Protein AF-A0A148KL81-F1 (afdb_monomer)

Sequence (122 aa):
MNDDRFRVAGHKYEYEEPVAIAEVGVAAKVTWADAANSPEQTLWLPESLFLAIAQSTSLRHIDIYSQTLLDASDCATLEQELITLEAKASDQDVQLAAKLLREKAHAVVTKRGRTNLLVEGP

pLDDT: mean 78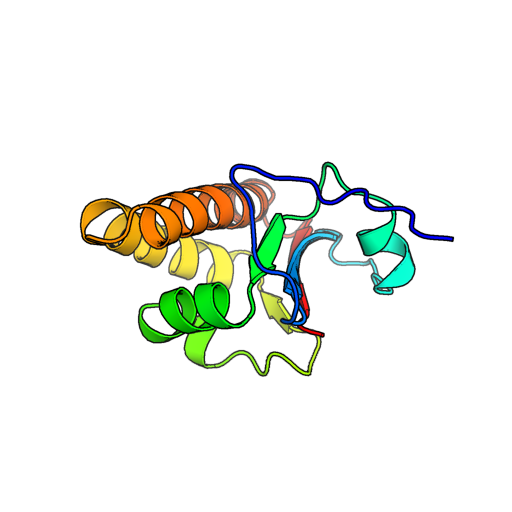.91, std 18.58, range [35.78, 97.12]

Mean predicted aligned error: 7.87 Å

Foldseek 3Di:
DDPVLACDDPDDDDDAFKKKKFKFFPPDPDDVVNSVVCSVGIDIDGPVLQCVLCVQAVNVPDDQQDKDWAALVSLVRLLVSLVVQLVPPPDPSNNVVSVVSSVRSVVRNVVHNGIIMIIHTD

Nearest PDB structures (foldseek):
  8ver-assembly1_F  TM=7.455E-01  e=6.660E+00  Escherichia coli
  8ver-assembly1_C  TM=7.526E-01  e=7.083E+00  Escherichia coli
  6drd-assembly1_A  TM=2.514E-01  e=5.205E+00  Homo sapiens

Radius of gyration: 13.62 Å; Cα contacts (8 Å, |Δi|>4): 180; chains: 1; bounding box: 37×25×39 Å

Organism: NCBI:txid1799789

Structure (mmCIF, N/CA/C/O backbone):
data_AF-A0A148KL81-F1
#
_entry.id   AF-A0A148KL81-F1
#
loop_
_atom_site.group_PDB
_atom_site.id
_atom_site.type_symbol
_atom_site.label_atom_id
_atom_site.label_alt_id
_atom_site.label_comp_id
_atom_site.label_asym_id
_atom_site.label_entity_id
_atom_site.label_seq_id
_atom_site.pdbx_PDB_ins_code
_atom_site.Cartn_x
_atom_site.Cartn_y
_atom_site.Cartn_z
_atom_site.occupancy
_atom_site.B_iso_or_equiv
_atom_site.auth_seq_id
_atom_site.auth_comp_id
_atom_site.auth_asym_id
_atom_site.auth_atom_id
_atom_site.pdbx_PDB_model_num
ATOM 1 N N . MET A 1 1 ? 15.560 6.926 -23.522 1.00 39.94 1 MET A N 1
ATOM 2 C CA . MET A 1 1 ? 15.849 6.037 -22.381 1.00 39.94 1 MET A CA 1
ATOM 3 C C . MET A 1 1 ? 15.677 6.847 -21.113 1.00 39.94 1 MET A C 1
ATOM 5 O O . MET A 1 1 ? 16.119 7.989 -21.101 1.00 39.94 1 MET A O 1
ATOM 9 N N . ASN A 1 2 ? 15.032 6.235 -20.121 1.00 35.78 2 ASN A N 1
ATOM 10 C CA . ASN A 1 2 ? 14.754 6.718 -18.765 1.00 35.78 2 ASN A CA 1
ATOM 11 C C . ASN A 1 2 ? 13.679 7.797 -18.657 1.00 35.78 2 ASN A C 1
ATOM 13 O O . ASN A 1 2 ? 13.943 8.982 -18.466 1.00 35.78 2 ASN A O 1
ATOM 17 N N . ASP A 1 3 ? 12.439 7.327 -18.769 1.00 36.53 3 ASP A N 1
ATOM 18 C CA . ASP A 1 3 ? 11.253 8.056 -18.343 1.00 36.53 3 ASP A CA 1
ATOM 19 C C . ASP A 1 3 ? 11.137 7.933 -16.809 1.00 3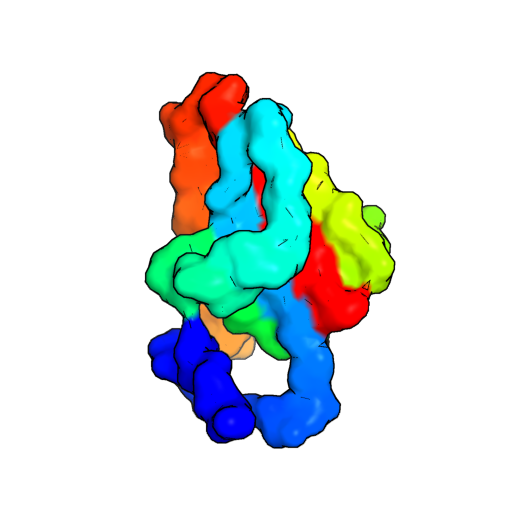6.53 3 ASP A C 1
ATOM 21 O O . ASP A 1 3 ? 10.361 7.149 -16.273 1.00 36.53 3 ASP A O 1
ATOM 25 N N . ASP A 1 4 ? 12.003 8.677 -16.110 1.00 39.38 4 ASP A N 1
ATOM 26 C CA . ASP A 1 4 ? 12.121 8.801 -14.645 1.00 39.38 4 ASP A CA 1
ATOM 27 C C . ASP A 1 4 ? 10.918 9.541 -14.023 1.00 39.38 4 ASP A C 1
ATOM 29 O O . ASP A 1 4 ? 11.062 10.437 -13.182 1.00 39.38 4 ASP A O 1
ATOM 33 N N . ARG A 1 5 ? 9.693 9.202 -14.423 1.00 37.53 5 ARG A N 1
ATOM 34 C CA . ARG A 1 5 ? 8.481 9.810 -13.870 1.00 37.53 5 ARG A CA 1
ATOM 35 C C . ARG A 1 5 ? 8.040 9.150 -12.567 1.00 37.53 5 ARG A C 1
ATOM 37 O O . ARG A 1 5 ? 6.858 9.007 -12.340 1.00 37.53 5 ARG A O 1
ATOM 44 N N . PHE A 1 6 ? 8.973 8.862 -11.662 1.00 38.84 6 PHE A N 1
ATOM 45 C CA . PHE A 1 6 ? 8.677 8.739 -10.232 1.00 38.84 6 PHE A CA 1
ATOM 46 C C . PHE A 1 6 ? 9.761 9.432 -9.430 1.00 38.84 6 PHE A C 1
ATOM 48 O O . PHE A 1 6 ? 10.696 8.835 -8.901 1.00 38.84 6 PHE A O 1
ATOM 55 N N . ARG A 1 7 ? 9.637 10.762 -9.375 1.00 47.75 7 ARG A N 1
ATOM 56 C CA . ARG A 1 7 ? 10.460 11.612 -8.524 1.00 47.75 7 ARG A CA 1
ATOM 57 C C . ARG A 1 7 ? 9.612 12.326 -7.443 1.00 47.75 7 ARG A C 1
ATOM 59 O O . ARG A 1 7 ? 9.416 13.527 -7.527 1.00 47.75 7 ARG A O 1
ATOM 66 N N . VAL A 1 8 ? 9.204 11.524 -6.440 1.00 44.59 8 VAL A N 1
ATOM 67 C CA . VAL A 1 8 ? 8.926 11.729 -4.978 1.00 44.59 8 VAL A CA 1
ATOM 68 C C . VAL A 1 8 ? 7.906 12.683 -4.351 1.00 44.59 8 VAL A C 1
ATOM 70 O O . VAL A 1 8 ? 7.720 13.813 -4.777 1.00 44.59 8 VAL A O 1
ATOM 73 N N . ALA A 1 9 ? 7.484 12.277 -3.136 1.00 36.53 9 ALA A N 1
ATOM 74 C CA . ALA A 1 9 ? 7.972 12.896 -1.879 1.00 36.53 9 ALA A CA 1
ATOM 75 C C . ALA A 1 9 ? 8.582 11.795 -0.949 1.00 36.53 9 ALA A C 1
ATOM 77 O O . ALA A 1 9 ? 7.879 10.826 -0.704 1.00 36.53 9 ALA A O 1
ATOM 78 N N . GLY A 1 10 ? 9.826 11.790 -0.424 1.00 39.25 10 GLY A N 1
ATOM 79 C CA . GLY A 1 10 ? 11.019 12.649 -0.541 1.00 39.25 10 GLY A CA 1
ATOM 80 C C . GLY A 1 10 ? 12.335 11.820 -0.558 1.00 39.25 10 GLY A C 1
ATOM 81 O O . GLY A 1 10 ? 12.722 11.251 0.447 1.00 39.25 10 GLY A O 1
ATOM 82 N N . HIS A 1 11 ? 12.999 11.771 -1.721 1.00 38.88 11 HIS A N 1
ATOM 83 C CA . HIS A 1 11 ? 14.064 10.833 -2.188 1.00 38.88 11 HIS A CA 1
ATOM 84 C C . HIS A 1 11 ? 15.214 10.518 -1.212 1.00 38.88 11 HIS A C 1
ATOM 86 O O . HIS A 1 11 ? 15.592 11.390 -0.437 1.00 38.88 11 HIS A O 1
ATOM 92 N N . LYS A 1 12 ? 15.919 9.368 -1.301 1.00 38.47 12 LYS A N 1
ATOM 93 C CA . LYS A 1 12 ? 16.410 8.609 -2.492 1.00 38.47 12 LYS A CA 1
ATOM 94 C C . LYS A 1 12 ? 16.883 7.192 -2.081 1.00 38.47 12 LYS A C 1
ATOM 96 O O . LYS A 1 12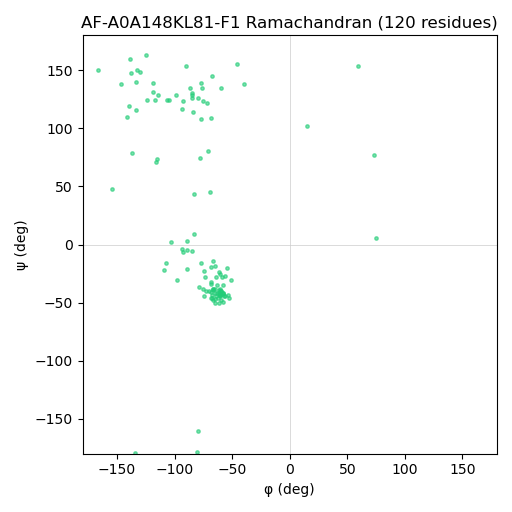 ? 17.510 7.157 -1.035 1.00 38.47 12 LYS A O 1
ATOM 101 N N . TYR A 1 13 ? 16.815 6.139 -2.924 1.00 50.69 13 TYR A N 1
ATOM 102 C CA . TYR A 1 13 ? 17.825 5.043 -2.918 1.00 50.69 13 TYR A CA 1
ATOM 103 C C . TYR A 1 13 ? 18.090 4.441 -4.316 1.00 50.69 13 TYR A C 1
ATOM 105 O O . TYR A 1 13 ? 17.192 4.297 -5.134 1.00 50.69 13 TYR A O 1
ATOM 113 N N . GLU A 1 14 ? 19.369 4.180 -4.616 1.00 50.03 14 GLU A N 1
ATOM 114 C CA . GLU A 1 14 ? 19.920 3.959 -5.970 1.00 50.03 14 GLU A CA 1
ATOM 115 C C . GLU A 1 14 ? 19.906 2.499 -6.476 1.00 50.03 14 GLU A C 1
ATOM 117 O O . GLU A 1 14 ? 20.270 2.291 -7.630 1.00 50.03 14 GLU A O 1
ATOM 122 N N . TYR A 1 15 ? 19.496 1.499 -5.677 1.00 55.56 15 TYR A N 1
ATOM 123 C CA . TYR A 1 15 ? 19.572 0.069 -6.054 1.00 55.56 15 TYR A CA 1
ATOM 124 C C . TYR A 1 15 ? 18.538 -0.828 -5.347 1.00 55.56 15 TYR A C 1
ATOM 126 O O . TYR A 1 15 ? 18.894 -1.875 -4.809 1.00 55.56 15 TYR A O 1
ATOM 134 N N . GLU A 1 16 ? 17.267 -0.445 -5.319 1.00 66.19 16 GLU A N 1
ATOM 135 C CA . GLU A 1 16 ? 16.202 -1.377 -4.926 1.00 66.19 16 GLU A CA 1
ATOM 136 C C . GLU A 1 16 ? 15.042 -1.283 -5.908 1.00 66.19 16 GLU A C 1
ATOM 138 O O . GLU A 1 16 ? 14.722 -0.199 -6.406 1.00 66.19 16 GLU A O 1
ATOM 143 N N . GLU A 1 17 ? 14.463 -2.432 -6.243 1.00 75.50 17 GLU A N 1
ATOM 144 C CA . GLU A 1 17 ? 13.322 -2.472 -7.140 1.00 75.50 17 GLU A CA 1
ATOM 145 C C . GLU A 1 17 ? 12.067 -2.013 -6.362 1.00 75.50 17 GLU A C 1
ATOM 147 O O . GLU A 1 17 ? 11.899 -2.367 -5.193 1.00 75.50 17 GLU A O 1
ATOM 152 N N . PRO A 1 18 ? 11.218 -1.139 -6.928 1.00 82.56 18 PRO A N 1
ATOM 153 C CA . PRO A 1 18 ? 10.134 -0.531 -6.167 1.00 82.56 18 PRO A CA 1
ATOM 154 C C . PRO A 1 18 ? 8.841 -1.354 -6.230 1.00 82.56 18 PRO A C 1
ATOM 156 O O . PRO A 1 18 ? 8.545 -2.009 -7.224 1.00 82.56 18 PRO A O 1
ATOM 159 N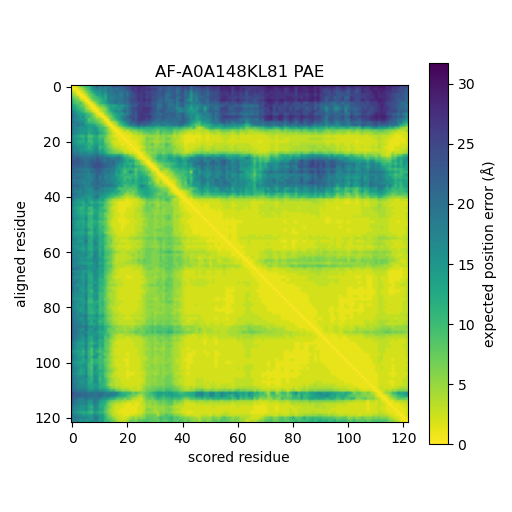 N . VAL A 1 19 ? 8.011 -1.217 -5.197 1.00 84.62 19 VAL A N 1
ATOM 160 C CA . VAL A 1 19 ? 6.630 -1.708 -5.174 1.00 84.62 19 VAL A CA 1
ATOM 161 C C . VAL A 1 19 ? 5.685 -0.601 -5.635 1.00 84.62 19 VAL A C 1
ATOM 163 O O . VAL A 1 19 ? 5.649 0.494 -5.062 1.00 84.62 19 VAL A O 1
ATOM 166 N N . ALA A 1 20 ? 4.914 -0.898 -6.676 1.00 84.44 20 ALA A N 1
ATOM 167 C CA . ALA A 1 20 ? 3.885 -0.049 -7.251 1.00 84.44 20 ALA A CA 1
ATOM 168 C C . ALA A 1 20 ? 2.549 -0.249 -6.531 1.00 84.44 20 ALA A C 1
ATOM 170 O O . ALA A 1 20 ? 2.102 -1.375 -6.305 1.00 84.44 20 ALA A O 1
ATOM 171 N N . ILE A 1 21 ? 1.875 0.856 -6.211 1.00 87.94 21 ILE A N 1
ATOM 172 C CA . ILE A 1 21 ? 0.565 0.839 -5.565 1.00 87.94 21 ILE A CA 1
ATOM 173 C C . ILE A 1 21 ? -0.375 1.808 -6.282 1.00 87.94 21 ILE A C 1
ATOM 175 O O . ILE A 1 21 ? -0.163 3.024 -6.267 1.00 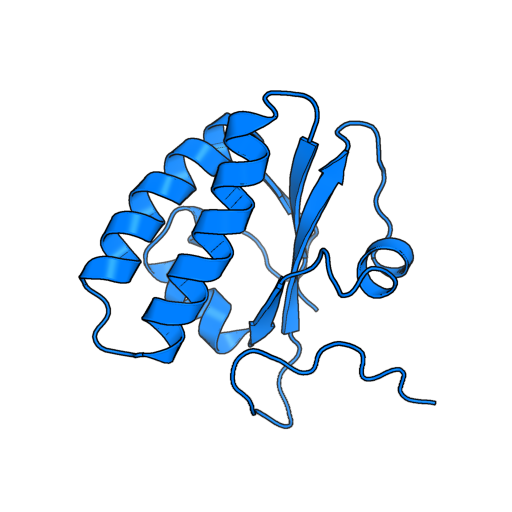87.94 21 ILE A O 1
ATOM 179 N N . ALA A 1 22 ? -1.433 1.286 -6.899 1.00 85.25 22 ALA A N 1
ATOM 180 C CA . ALA A 1 22 ? -2.327 2.064 -7.755 1.00 85.25 22 ALA A CA 1
ATOM 181 C C . ALA A 1 22 ? -3.804 1.729 -7.534 1.00 85.25 22 ALA A C 1
ATOM 183 O O . ALA A 1 22 ? -4.178 0.589 -7.276 1.00 85.25 22 ALA A O 1
ATOM 184 N N . GLU A 1 23 ? -4.669 2.728 -7.694 1.00 86.38 23 GLU A N 1
ATOM 185 C CA . GLU A 1 23 ? -6.110 2.507 -7.797 1.00 86.38 23 GLU A CA 1
ATOM 186 C C . GLU A 1 23 ? -6.454 2.060 -9.225 1.00 86.38 23 GLU A C 1
ATOM 188 O O . GLU A 1 23 ? -6.127 2.754 -10.187 1.00 86.38 23 GLU A O 1
ATOM 193 N N . VAL A 1 24 ? -7.144 0.929 -9.375 1.00 83.00 24 VAL A N 1
ATOM 194 C CA . VAL A 1 24 ? -7.485 0.350 -10.684 1.00 83.00 24 VAL A CA 1
ATOM 195 C C . VAL A 1 24 ? -8.968 0.005 -10.780 1.00 83.00 24 VAL A C 1
ATOM 197 O O . VAL A 1 24 ? -9.597 -0.348 -9.790 1.00 83.00 24 VAL A O 1
ATOM 200 N N . GLY A 1 25 ? -9.563 0.092 -11.972 1.00 81.69 25 GLY A N 1
ATOM 201 C CA . GLY A 1 25 ? -10.960 -0.308 -12.185 1.00 81.69 25 GLY A CA 1
ATOM 202 C C . GLY A 1 25 ? -11.173 -1.820 -12.040 1.00 81.69 25 GLY A C 1
ATOM 203 O O . GLY A 1 25 ? -10.337 -2.598 -12.482 1.00 81.69 25 GLY A O 1
ATOM 204 N N . VAL A 1 26 ? -12.325 -2.251 -11.509 1.00 69.25 26 VAL A N 1
ATOM 205 C CA . VAL A 1 26 ? -12.641 -3.686 -11.275 1.00 69.25 26 VAL A CA 1
ATOM 206 C C . VAL A 1 26 ? -12.601 -4.539 -12.557 1.00 69.25 26 VAL A C 1
ATOM 208 O O . VAL A 1 26 ? -12.308 -5.729 -12.505 1.00 69.25 26 VAL A O 1
ATOM 211 N N . ALA A 1 27 ? -12.871 -3.940 -13.722 1.00 61.19 27 ALA A N 1
ATOM 212 C CA . ALA A 1 27 ? -12.826 -4.616 -15.024 1.00 61.19 27 ALA A CA 1
ATOM 213 C C . ALA A 1 27 ? -11.477 -4.474 -15.755 1.00 61.19 27 ALA A C 1
ATOM 215 O O . ALA A 1 27 ? -11.304 -5.029 -16.843 1.00 61.19 27 ALA A O 1
ATOM 216 N N . ALA A 1 28 ? -10.534 -3.710 -15.202 1.00 57.38 28 ALA A N 1
ATOM 217 C CA . ALA A 1 28 ? -9.257 -3.470 -15.844 1.00 57.38 28 ALA A CA 1
ATOM 218 C C . ALA A 1 28 ? -8.305 -4.631 -15.531 1.00 57.38 28 ALA A C 1
ATOM 220 O O . ALA A 1 28 ? -7.869 -4.810 -14.397 1.00 57.38 28 ALA A O 1
ATOM 221 N N . LYS A 1 29 ? -7.937 -5.402 -16.561 1.00 52.31 29 LYS A N 1
ATOM 222 C CA . LYS A 1 29 ? -6.664 -6.130 -16.555 1.00 52.31 29 LYS A CA 1
ATOM 223 C C . LYS A 1 29 ? -5.575 -5.077 -16.703 1.00 52.31 29 LYS A C 1
ATOM 225 O O . LYS A 1 29 ? -5.160 -4.791 -17.822 1.00 52.31 29 LYS A O 1
ATOM 230 N N . VAL A 1 30 ? -5.219 -4.408 -15.612 1.00 54.72 30 VAL A N 1
ATOM 231 C CA . VAL A 1 30 ? -4.145 -3.420 -15.658 1.00 54.72 30 VAL A CA 1
ATOM 232 C C . VAL A 1 30 ? -2.861 -4.187 -15.902 1.00 54.72 30 VAL A C 1
ATOM 234 O O . VAL A 1 30 ? -2.407 -4.954 -15.059 1.00 54.72 30 VAL A O 1
ATOM 237 N N . THR A 1 31 ? -2.324 -4.038 -17.107 1.00 53.97 31 THR A N 1
ATOM 238 C CA . THR A 1 31 ? -0.959 -4.466 -17.373 1.00 53.97 31 THR A CA 1
ATOM 239 C C . THR A 1 31 ? -0.038 -3.415 -16.769 1.00 53.97 31 THR A C 1
ATOM 241 O O . THR A 1 31 ? -0.325 -2.222 -16.857 1.00 53.97 31 THR A O 1
ATOM 244 N N . TRP A 1 32 ? 1.055 -3.836 -16.134 1.00 56.66 32 TRP A N 1
ATOM 245 C CA . TRP A 1 32 ? 2.012 -2.938 -15.474 1.00 56.66 32 TRP A CA 1
ATOM 246 C C . TRP A 1 32 ? 2.487 -1.791 -16.385 1.00 56.66 32 TRP A C 1
ATOM 248 O O . TRP A 1 32 ? 2.696 -0.667 -15.933 1.00 56.66 32 TRP A O 1
ATOM 258 N N . ALA A 1 33 ? 2.538 -2.038 -17.701 1.00 51.62 33 ALA A N 1
ATOM 259 C CA . ALA A 1 33 ? 2.820 -1.035 -18.726 1.00 51.62 33 ALA A CA 1
ATOM 260 C C . ALA A 1 33 ? 1.839 0.156 -18.716 1.00 51.62 33 ALA A C 1
ATOM 262 O O . ALA A 1 33 ? 2.257 1.282 -18.967 1.00 51.62 33 ALA A O 1
ATOM 263 N N . ASP A 1 34 ? 0.559 -0.040 -18.398 1.00 53.97 34 ASP A N 1
ATOM 264 C CA . ASP A 1 34 ? -0.440 1.038 -18.352 1.00 53.97 34 ASP A CA 1
ATOM 265 C C . ASP A 1 34 ? -0.343 1.859 -17.052 1.00 53.97 34 ASP A C 1
ATOM 267 O O . ASP A 1 34 ? -0.496 3.084 -17.067 1.00 53.97 34 ASP A O 1
ATOM 271 N N . ALA A 1 35 ? -0.032 1.200 -15.928 1.00 52.12 35 ALA A N 1
ATOM 272 C CA . ALA A 1 35 ? 0.123 1.837 -14.616 1.00 52.12 35 ALA A CA 1
ATOM 273 C C . ALA A 1 35 ? 1.442 2.618 -14.486 1.00 52.12 35 ALA A C 1
ATOM 275 O O . ALA A 1 35 ? 1.452 3.725 -13.940 1.00 52.12 35 ALA A O 1
ATOM 276 N N . ALA A 1 36 ? 2.536 2.097 -15.055 1.00 49.19 36 ALA A N 1
ATOM 277 C CA . ALA A 1 36 ? 3.818 2.797 -15.155 1.00 49.19 36 ALA A CA 1
ATOM 278 C C . ALA A 1 36 ? 3.711 4.105 -15.966 1.00 49.19 36 ALA A C 1
ATOM 280 O O . ALA A 1 36 ? 4.467 5.048 -15.739 1.00 49.19 36 ALA A O 1
ATOM 281 N N . ASN A 1 37 ? 2.726 4.200 -16.868 1.00 47.28 37 ASN A N 1
ATOM 282 C CA . ASN A 1 37 ? 2.468 5.386 -17.686 1.00 47.28 37 ASN A CA 1
ATOM 283 C C . ASN A 1 37 ? 1.588 6.456 -17.006 1.00 47.28 37 ASN A C 1
ATOM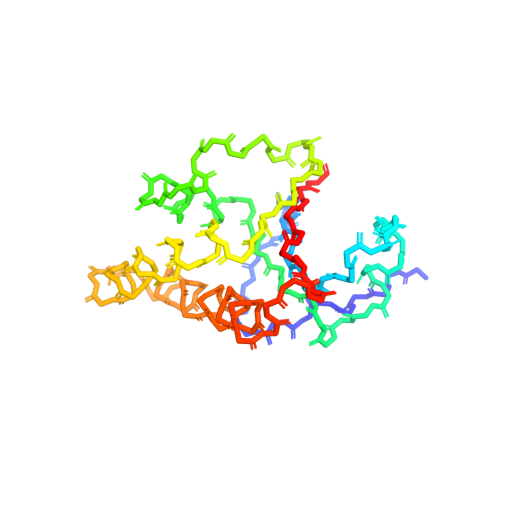 285 O O . ASN A 1 37 ? 1.440 7.546 -17.565 1.00 47.28 37 ASN A O 1
ATOM 289 N N . SER A 1 38 ? 1.041 6.193 -15.808 1.00 57.38 38 SER A N 1
ATOM 290 C CA . SER A 1 38 ? 0.182 7.130 -15.055 1.00 57.38 38 SER A CA 1
ATOM 291 C C . SER A 1 38 ? 0.809 7.562 -13.722 1.00 57.38 38 SER A C 1
ATOM 293 O O . SER A 1 38 ? 0.328 7.193 -12.647 1.00 57.38 38 SER A O 1
ATOM 295 N N . PRO A 1 39 ? 1.870 8.385 -13.755 1.00 57.50 39 PRO A N 1
ATOM 296 C CA . PRO A 1 39 ? 2.677 8.667 -12.577 1.00 57.50 39 PRO A CA 1
ATOM 297 C C . PRO A 1 39 ? 2.005 9.476 -11.476 1.00 57.50 39 PRO A C 1
ATOM 299 O O . PRO A 1 39 ? 2.394 9.414 -10.316 1.00 57.50 39 PRO A O 1
ATOM 302 N N . GLU A 1 40 ? 0.932 10.178 -11.805 1.00 64.00 40 GLU A N 1
ATOM 303 C CA . GLU A 1 40 ? 0.135 10.901 -10.816 1.00 64.00 40 GLU A CA 1
ATOM 304 C C . GLU A 1 40 ? -0.782 9.962 -10.008 1.00 64.00 40 GLU A C 1
ATOM 306 O O . GLU A 1 40 ? -1.303 10.335 -8.956 1.00 64.00 40 GLU A O 1
ATOM 311 N N . GLN A 1 41 ? -0.990 8.728 -10.481 1.00 69.62 41 GLN A N 1
ATOM 312 C CA . GLN A 1 41 ? -1.951 7.784 -9.905 1.00 69.62 41 GLN A CA 1
ATOM 313 C C . GLN A 1 41 ? -1.293 6.633 -9.142 1.00 69.62 41 GLN A C 1
ATOM 315 O O . GLN A 1 41 ? -1.959 6.027 -8.296 1.00 69.62 41 GLN A O 1
ATOM 320 N N . THR A 1 42 ? 0.006 6.411 -9.337 1.00 77.88 42 THR A N 1
ATOM 321 C CA . THR A 1 42 ? 0.756 5.314 -8.717 1.00 77.88 42 THR A CA 1
ATOM 322 C C . THR A 1 42 ? 1.677 5.834 -7.616 1.00 77.88 42 THR A C 1
ATOM 324 O O . THR A 1 42 ? 2.502 6.718 -7.841 1.00 77.88 42 THR A O 1
ATOM 327 N N . LEU A 1 43 ? 1.528 5.289 -6.411 1.00 85.25 43 LEU A N 1
ATOM 328 C CA . LEU A 1 43 ? 2.485 5.458 -5.323 1.00 85.25 43 LEU A CA 1
ATOM 329 C C . LEU A 1 43 ? 3.583 4.407 -5.488 1.00 85.25 43 LEU A C 1
ATOM 331 O O . LEU A 1 43 ? 3.275 3.229 -5.635 1.00 85.25 43 LEU A O 1
ATOM 335 N N . TRP A 1 44 ? 4.840 4.832 -5.429 1.00 83.19 44 TRP A N 1
ATOM 336 C CA . TRP A 1 44 ? 5.984 3.924 -5.469 1.00 83.19 44 TRP A CA 1
ATOM 337 C C . TRP A 1 44 ? 6.698 3.980 -4.150 1.00 83.19 44 TRP A C 1
ATOM 339 O O . TRP A 1 44 ? 7.036 5.065 -3.670 1.00 83.19 44 TRP A O 1
ATOM 349 N N . LEU A 1 45 ? 6.921 2.803 -3.590 1.00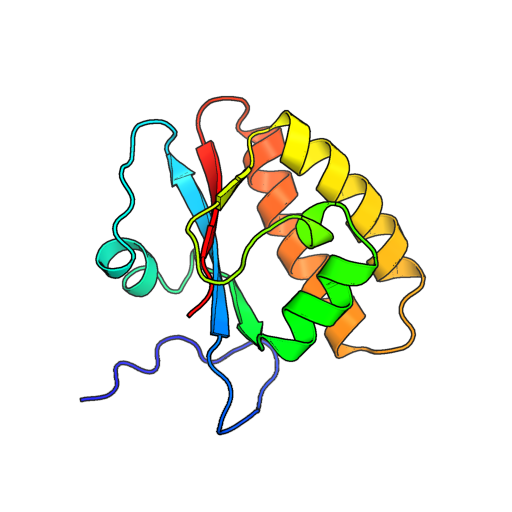 85.44 45 LEU A N 1
ATOM 350 C CA . LEU A 1 45 ? 7.684 2.635 -2.374 1.00 85.44 45 LEU A CA 1
ATOM 351 C C . LEU A 1 45 ? 8.898 1.760 -2.682 1.00 85.44 45 LEU A C 1
ATOM 353 O O . LEU A 1 45 ? 8.756 0.767 -3.391 1.00 85.44 45 LEU A O 1
ATOM 357 N N . PRO A 1 46 ? 10.075 2.087 -2.137 1.00 85.38 46 PRO A N 1
ATOM 358 C CA . PRO A 1 46 ? 11.129 1.106 -1.911 1.00 85.38 46 PRO A CA 1
ATOM 359 C C . PRO A 1 46 ? 10.591 -0.243 -1.422 1.00 85.38 46 PRO A C 1
ATOM 361 O O . PRO A 1 46 ? 9.733 -0.252 -0.533 1.00 85.38 46 PRO A O 1
ATOM 364 N N . GLU A 1 47 ? 11.112 -1.366 -1.927 1.00 86.94 47 GLU A N 1
ATOM 365 C CA . GLU A 1 47 ? 10.760 -2.696 -1.404 1.00 86.94 47 GLU A CA 1
ATOM 366 C C . GLU A 1 47 ? 10.971 -2.758 0.113 1.00 86.94 47 GLU A C 1
ATOM 368 O O . GLU A 1 47 ? 10.081 -3.175 0.852 1.00 86.94 47 GLU A O 1
ATOM 373 N N . SER A 1 48 ? 12.107 -2.259 0.604 1.00 87.75 48 SER A N 1
ATOM 374 C CA . SER A 1 48 ? 12.427 -2.239 2.034 1.00 87.75 48 SER A CA 1
ATOM 375 C C . SER A 1 48 ? 11.387 -1.478 2.871 1.00 87.75 48 SER A C 1
ATOM 377 O O . SER A 1 48 ? 10.951 -1.959 3.923 1.00 87.75 48 SER A O 1
ATOM 379 N N . LEU A 1 49 ? 10.934 -0.320 2.384 1.00 89.12 49 LEU A N 1
ATOM 380 C CA . LEU A 1 49 ? 9.919 0.502 3.042 1.00 89.12 49 LEU A CA 1
ATOM 381 C C . LEU A 1 49 ? 8.536 -0.152 2.984 1.00 89.12 49 LEU A C 1
ATOM 383 O O . LEU A 1 49 ? 7.807 -0.148 3.978 1.00 89.12 49 LEU A O 1
ATOM 387 N N . PHE A 1 50 ? 8.189 -0.758 1.847 1.00 91.06 50 PHE A N 1
ATOM 388 C CA . PHE A 1 50 ? 6.970 -1.547 1.720 1.00 91.06 50 PHE A CA 1
ATOM 389 C C . PHE A 1 50 ? 6.969 -2.711 2.715 1.00 91.06 50 PHE A C 1
ATOM 391 O O . PHE A 1 50 ? 6.000 -2.877 3.451 1.00 91.06 50 PHE A O 1
ATOM 398 N N . LEU A 1 51 ? 8.064 -3.470 2.806 1.00 90.75 51 LEU A N 1
ATOM 399 C CA . LEU A 1 51 ? 8.199 -4.590 3.737 1.00 90.75 51 LEU A CA 1
ATOM 400 C C . LEU A 1 51 ? 8.082 -4.139 5.200 1.00 90.75 51 LEU A C 1
ATOM 402 O O . LEU A 1 51 ? 7.423 -4.815 5.992 1.00 90.75 51 LEU A O 1
ATOM 406 N N . ALA A 1 52 ? 8.650 -2.986 5.563 1.00 91.81 52 ALA A N 1
ATOM 407 C CA . ALA A 1 52 ? 8.512 -2.421 6.907 1.00 91.81 52 ALA A CA 1
ATOM 408 C C . ALA A 1 52 ? 7.043 -2.114 7.264 1.00 91.81 52 ALA A C 1
ATOM 410 O O . ALA A 1 52 ? 6.580 -2.440 8.361 1.00 91.81 52 ALA A O 1
ATOM 411 N N . ILE A 1 53 ? 6.284 -1.541 6.324 1.00 93.44 53 ILE A N 1
ATOM 412 C CA . ILE A 1 53 ? 4.841 -1.302 6.486 1.00 93.44 53 ILE A CA 1
ATOM 413 C C . ILE A 1 53 ? 4.077 -2.629 6.523 1.00 93.44 53 ILE A C 1
ATOM 415 O O . ILE A 1 53 ? 3.192 -2.822 7.363 1.00 93.44 53 ILE A O 1
ATOM 419 N N . ALA A 1 54 ? 4.428 -3.566 5.642 1.00 93.62 54 ALA A N 1
ATOM 420 C CA . ALA A 1 54 ? 3.749 -4.844 5.505 1.00 93.62 54 ALA A CA 1
ATOM 421 C C . ALA A 1 54 ? 3.822 -5.670 6.788 1.00 93.62 54 ALA A C 1
ATOM 423 O O . ALA A 1 54 ? 2.802 -6.197 7.225 1.00 93.62 54 ALA A O 1
ATOM 424 N N . GLN A 1 55 ? 4.973 -5.688 7.465 1.00 93.25 55 GLN A N 1
ATOM 425 C CA . GLN A 1 55 ? 5.155 -6.378 8.749 1.00 93.25 55 GLN A CA 1
ATOM 426 C C . GLN A 1 55 ? 4.165 -5.938 9.839 1.00 93.25 55 GLN A C 1
ATOM 428 O O . GLN A 1 55 ? 3.851 -6.723 10.734 1.00 93.25 55 GLN A O 1
ATOM 433 N N . SER A 1 56 ? 3.662 -4.705 9.763 1.00 92.81 56 SER A N 1
ATOM 434 C CA . SER A 1 56 ? 2.756 -4.123 10.760 1.00 92.81 56 SER A CA 1
ATOM 435 C C . SER A 1 56 ? 1.292 -4.080 10.313 1.00 92.81 56 SER A C 1
ATOM 437 O O . SER A 1 56 ? 0.447 -3.570 11.047 1.00 92.81 56 SER A O 1
ATOM 439 N N . THR A 1 57 ? 0.980 -4.593 9.121 1.00 95.31 57 THR A N 1
ATOM 440 C CA . THR A 1 57 ? -0.348 -4.497 8.502 1.00 95.31 57 THR A CA 1
ATOM 441 C C . THR A 1 57 ? -0.786 -5.844 7.917 1.00 95.31 57 THR A C 1
ATOM 443 O O . THR A 1 57 ? -0.114 -6.878 8.022 1.00 95.31 57 THR A O 1
ATOM 446 N N . SER A 1 58 ? -1.967 -5.853 7.320 1.00 93.75 58 SER A N 1
ATOM 447 C CA . SER A 1 58 ? -2.534 -6.948 6.536 1.00 93.75 58 SER A CA 1
ATOM 448 C C . SER A 1 58 ? -1.743 -7.236 5.254 1.00 93.75 58 SER A C 1
ATOM 450 O O . SER A 1 58 ? -1.813 -8.355 4.746 1.00 93.75 58 SER A O 1
ATOM 452 N N . LEU A 1 59 ? -0.907 -6.297 4.788 1.00 93.31 59 LEU A N 1
ATOM 453 C CA . LEU A 1 59 ? -0.076 -6.462 3.589 1.00 93.31 59 LEU A CA 1
ATOM 454 C C . LEU A 1 59 ? 1.022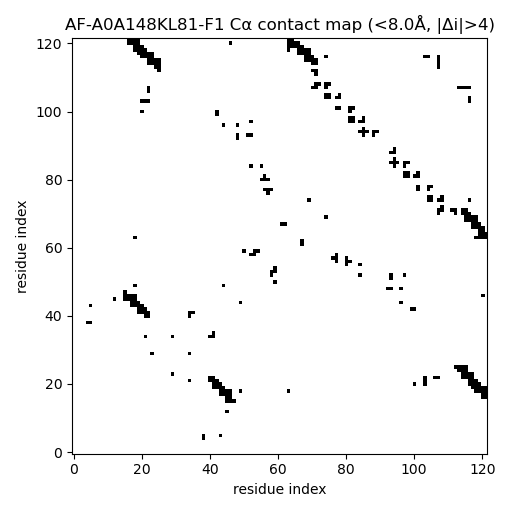 -7.524 3.734 1.00 93.31 59 LEU A C 1
ATOM 456 O O . LEU A 1 59 ? 1.565 -7.951 2.723 1.00 93.31 59 LEU A O 1
ATOM 460 N N . ARG A 1 60 ? 1.342 -8.003 4.948 1.00 92.25 60 ARG A N 1
ATOM 461 C CA . ARG A 1 60 ? 2.341 -9.075 5.168 1.00 92.25 60 ARG A CA 1
ATOM 462 C C . ARG A 1 60 ? 2.099 -10.361 4.372 1.00 92.25 60 ARG A C 1
ATOM 464 O O . ARG A 1 60 ? 3.001 -11.182 4.274 1.00 92.25 60 ARG A O 1
ATOM 471 N N . HIS A 1 61 ? 0.870 -10.574 3.900 1.00 88.19 61 HIS A N 1
ATOM 472 C CA . HIS A 1 61 ? 0.479 -11.762 3.139 1.00 88.19 61 HIS A CA 1
ATOM 473 C C . HIS A 1 61 ? 0.608 -11.577 1.625 1.00 88.19 61 HIS A C 1
ATOM 475 O O . HIS A 1 61 ? 0.388 -12.533 0.888 1.00 88.19 61 HIS A O 1
ATOM 481 N N . ILE A 1 62 ? 0.922 -10.365 1.162 1.00 88.00 62 ILE A N 1
ATOM 482 C CA . ILE A 1 62 ? 1.126 -10.079 -0.255 1.00 88.00 62 ILE A CA 1
ATOM 483 C C . ILE A 1 62 ? 2.482 -10.638 -0.674 1.00 88.00 62 ILE A C 1
ATOM 485 O O . ILE A 1 62 ? 3.513 -10.275 -0.108 1.00 88.00 62 ILE A O 1
ATOM 489 N N . ASP A 1 63 ? 2.471 -11.501 -1.687 1.00 85.19 63 ASP A N 1
ATOM 490 C CA . ASP A 1 63 ? 3.684 -11.867 -2.405 1.00 85.19 63 ASP A CA 1
ATOM 491 C C . ASP A 1 63 ? 4.036 -10.723 -3.356 1.00 85.19 63 ASP A C 1
ATOM 493 O O . ASP A 1 63 ? 3.341 -10.494 -4.348 1.00 85.19 63 ASP A O 1
ATOM 497 N N . ILE A 1 64 ? 5.094 -9.987 -3.016 1.00 79.81 64 ILE A N 1
ATOM 498 C CA . ILE A 1 64 ? 5.549 -8.818 -3.771 1.00 79.81 64 ILE A CA 1
ATOM 499 C C . ILE A 1 64 ? 5.953 -9.172 -5.205 1.00 79.81 64 ILE A C 1
ATOM 501 O O . ILE A 1 64 ? 5.830 -8.326 -6.074 1.00 79.81 64 ILE A O 1
ATOM 505 N N . TYR A 1 65 ? 6.318 -10.419 -5.505 1.00 81.00 65 TYR A N 1
ATOM 506 C CA . TYR A 1 65 ? 6.640 -10.843 -6.875 1.00 81.00 65 TYR A CA 1
ATOM 507 C C . TYR A 1 65 ? 5.392 -11.194 -7.700 1.00 81.00 65 TYR A C 1
ATOM 509 O O . TYR A 1 65 ? 5.482 -11.766 -8.790 1.00 81.00 65 TYR A O 1
ATOM 517 N N . SER A 1 66 ? 4.205 -10.895 -7.169 1.00 82.44 66 SER A N 1
ATOM 518 C CA . SER A 1 66 ? 2.923 -11.164 -7.802 1.00 82.44 66 SER A CA 1
ATOM 519 C C . SER A 1 66 ? 2.003 -9.946 -7.748 1.00 82.44 66 SER A C 1
ATOM 521 O O . SER A 1 66 ? 2.021 -9.148 -6.811 1.00 82.44 66 SER A O 1
ATOM 523 N N . GLN A 1 67 ? 1.138 -9.830 -8.753 1.00 85.00 67 GLN A N 1
ATOM 524 C CA . GLN A 1 67 ? 0.066 -8.844 -8.734 1.00 85.00 67 GLN A CA 1
ATOM 525 C C . GLN A 1 67 ? -1.000 -9.248 -7.719 1.00 85.00 67 GLN A C 1
ATOM 527 O O . GLN A 1 67 ? -1.632 -10.300 -7.852 1.00 85.00 67 GLN A O 1
ATOM 532 N N . THR A 1 68 ? -1.253 -8.373 -6.751 1.00 89.50 68 THR A N 1
ATOM 533 C CA . THR A 1 68 ? -2.325 -8.544 -5.772 1.00 89.50 68 THR A CA 1
ATOM 534 C C . THR A 1 68 ? -3.333 -7.409 -5.879 1.00 89.50 68 THR A C 1
ATOM 536 O O . THR A 1 68 ? -2.975 -6.234 -5.901 1.00 89.50 68 THR A O 1
ATOM 539 N N . LEU A 1 69 ? -4.617 -7.764 -5.929 1.00 89.44 69 LEU A N 1
ATOM 540 C CA . LEU A 1 69 ? -5.726 -6.818 -5.881 1.00 89.44 69 LEU A CA 1
ATOM 541 C C . LEU A 1 69 ? -6.376 -6.878 -4.503 1.00 89.44 69 LEU A C 1
ATOM 543 O O . LEU A 1 69 ? -6.830 -7.940 -4.088 1.00 89.44 69 LEU A O 1
ATOM 547 N N . LEU A 1 70 ? -6.455 -5.731 -3.838 1.00 91.69 70 LEU A N 1
ATOM 548 C CA . LEU A 1 70 ? -7.212 -5.554 -2.606 1.00 91.69 70 LEU A CA 1
ATOM 549 C C . LEU A 1 70 ? -8.558 -4.924 -2.943 1.00 91.69 70 LEU A C 1
ATOM 551 O O . LEU A 1 70 ? -8.626 -3.901 -3.638 1.00 91.69 70 LEU A O 1
ATOM 555 N N . ASP A 1 71 ? -9.628 -5.544 -2.461 1.00 91.88 71 ASP A N 1
ATOM 556 C CA . ASP A 1 71 ? -10.971 -5.010 -2.630 1.00 91.88 71 ASP A CA 1
ATOM 557 C C . ASP A 1 71 ? -11.277 -3.903 -1.602 1.00 91.88 71 ASP A C 1
ATOM 559 O O . ASP A 1 71 ? -10.450 -3.516 -0.773 1.00 91.88 71 ASP A O 1
ATOM 563 N N . ALA A 1 72 ? -12.492 -3.354 -1.646 1.00 91.81 72 ALA A N 1
ATOM 564 C CA . ALA A 1 72 ? -12.891 -2.293 -0.724 1.00 91.81 72 ALA A CA 1
ATOM 565 C C . ALA A 1 72 ? -12.930 -2.739 0.754 1.00 91.81 72 ALA A C 1
ATOM 567 O O . ALA A 1 72 ? -12.761 -1.898 1.637 1.00 91.81 72 ALA A O 1
ATOM 568 N N . SER A 1 73 ? -13.166 -4.023 1.036 1.00 93.44 73 SER A N 1
ATOM 569 C CA . SER A 1 73 ? -13.170 -4.581 2.394 1.00 93.44 73 SER A CA 1
ATOM 570 C C . SER A 1 73 ? -11.743 -4.722 2.929 1.00 93.44 73 SER A C 1
ATOM 572 O O . SER A 1 73 ? -11.464 -4.317 4.063 1.00 93.44 73 SER A O 1
ATOM 574 N N . ASP A 1 74 ? -10.832 -5.224 2.096 1.00 94.81 74 ASP A N 1
ATOM 575 C CA . ASP A 1 74 ? -9.405 -5.323 2.407 1.00 94.81 74 ASP A CA 1
ATOM 576 C C . ASP A 1 74 ? -8.803 -3.930 2.625 1.00 94.81 74 ASP A C 1
ATOM 578 O O . ASP A 1 74 ? -8.146 -3.679 3.637 1.00 94.81 74 ASP A O 1
ATOM 582 N N . CYS A 1 75 ? -9.107 -2.975 1.738 1.00 95.06 75 CYS A N 1
ATOM 583 C CA . CYS A 1 75 ? -8.662 -1.589 1.878 1.00 95.06 75 CYS A CA 1
ATOM 584 C C . CYS A 1 75 ? -9.221 -0.903 3.130 1.00 95.06 75 CYS A C 1
ATOM 586 O O . CYS A 1 75 ? -8.509 -0.110 3.738 1.00 95.06 75 CYS A O 1
ATOM 588 N N . ALA A 1 76 ? -10.456 -1.202 3.546 1.00 95.38 76 ALA A N 1
ATOM 589 C CA . ALA A 1 76 ? -11.017 -0.638 4.776 1.00 95.38 76 ALA A CA 1
ATOM 590 C C . ALA A 1 76 ? -10.281 -1.147 6.024 1.00 95.38 76 ALA A C 1
ATOM 592 O O . ALA A 1 76 ? -10.042 -0.382 6.958 1.00 95.38 76 ALA A O 1
ATOM 593 N N . THR A 1 77 ? -9.896 -2.426 6.029 1.00 96.31 77 THR A N 1
ATOM 594 C CA . THR A 1 77 ? -9.079 -3.009 7.103 1.00 96.31 77 THR A CA 1
ATOM 595 C C . THR A 1 77 ? -7.696 -2.368 7.124 1.00 96.31 77 THR A C 1
ATOM 597 O O . THR A 1 77 ? -7.264 -1.854 8.158 1.00 96.31 77 THR A O 1
ATOM 600 N N . LEU A 1 78 ? -7.045 -2.316 5.961 1.00 96.56 78 LEU A N 1
ATOM 601 C CA . LEU A 1 78 ? -5.732 -1.711 5.789 1.00 96.56 78 LEU A CA 1
ATOM 602 C C . LEU A 1 78 ? -5.708 -0.235 6.212 1.00 96.56 78 LEU A C 1
ATOM 604 O O . LEU A 1 78 ? -4.777 0.197 6.886 1.00 96.56 78 LEU A O 1
ATOM 608 N N . GLU A 1 79 ? -6.736 0.543 5.868 1.00 96.25 79 GLU A N 1
ATOM 609 C CA . GLU A 1 79 ? -6.840 1.958 6.238 1.00 96.25 79 GLU A CA 1
ATOM 610 C C . GLU A 1 79 ? -6.752 2.154 7.761 1.00 96.25 79 GLU A C 1
ATOM 612 O O . GLU A 1 79 ? -6.009 3.017 8.230 1.00 96.25 79 GLU A O 1
ATOM 617 N N . GLN A 1 80 ? -7.457 1.331 8.543 1.00 96.50 80 GLN A N 1
ATOM 618 C CA . GLN A 1 80 ? -7.437 1.411 10.010 1.00 96.50 80 GLN A CA 1
ATOM 619 C C . GLN A 1 80 ? -6.071 1.038 10.601 1.00 96.50 80 GLN A C 1
ATOM 621 O O . GLN A 1 80 ? -5.598 1.671 11.553 1.00 96.50 80 GLN A O 1
ATOM 626 N N . GLU A 1 81 ? -5.413 0.030 10.031 1.00 97.12 81 GLU A N 1
ATOM 627 C CA . GLU A 1 81 ? -4.066 -0.370 10.443 1.00 97.12 81 GLU A CA 1
ATOM 628 C C . GLU A 1 81 ? -3.048 0.742 10.147 1.00 97.12 81 GLU A C 1
ATOM 630 O O . GLU A 1 81 ? -2.225 1.071 11.004 1.00 97.12 81 GLU A O 1
ATOM 635 N N . LEU A 1 82 ? -3.157 1.393 8.985 1.00 96.94 82 LEU A N 1
ATOM 636 C CA . LEU A 1 82 ? -2.266 2.481 8.581 1.00 96.94 82 LEU A CA 1
ATOM 637 C C . LEU A 1 82 ? -2.448 3.752 9.416 1.00 96.94 82 LEU A C 1
ATOM 639 O O . LEU A 1 82 ? -1.450 4.399 9.712 1.00 96.94 82 LEU A O 1
ATOM 643 N N . ILE A 1 83 ? -3.665 4.083 9.873 1.00 96.50 83 ILE A N 1
ATOM 644 C CA . ILE A 1 83 ? -3.878 5.169 10.858 1.00 96.50 83 ILE A CA 1
ATOM 645 C C . ILE A 1 83 ? -3.065 4.897 12.127 1.00 96.50 83 ILE A C 1
ATOM 647 O O . ILE A 1 83 ? -2.421 5.789 12.683 1.00 96.50 83 ILE A O 1
ATOM 651 N N . THR A 1 84 ? -3.092 3.647 12.592 1.00 96.00 84 THR A N 1
ATOM 652 C CA . THR A 1 84 ? -2.369 3.246 13.801 1.00 96.00 84 THR A CA 1
ATOM 653 C C . THR A 1 84 ? -0.858 3.284 13.583 1.00 96.00 84 THR A C 1
ATOM 655 O O . THR A 1 84 ? -0.134 3.728 14.477 1.00 96.00 84 THR A O 1
ATOM 658 N N . LEU A 1 85 ? -0.380 2.836 12.418 1.00 94.31 85 LEU A N 1
ATOM 659 C CA . LEU A 1 85 ? 1.037 2.861 12.061 1.00 94.31 85 LEU A CA 1
ATOM 660 C C . LEU A 1 85 ? 1.557 4.298 11.911 1.00 94.31 85 LEU A C 1
ATOM 662 O O . LEU A 1 85 ? 2.568 4.626 12.523 1.00 94.31 85 LEU A O 1
ATOM 666 N N . GLU A 1 86 ? 0.838 5.162 11.188 1.00 94.12 86 GLU A N 1
ATOM 667 C CA . GLU A 1 86 ? 1.158 6.589 11.006 1.00 94.12 86 GLU A CA 1
ATOM 668 C C . GLU A 1 86 ? 1.344 7.291 12.362 1.00 94.12 86 GLU A C 1
ATOM 670 O O . GLU A 1 86 ? 2.311 8.021 12.561 1.00 94.12 86 GLU A O 1
ATOM 675 N N . ALA A 1 87 ? 0.468 7.018 13.334 1.00 93.56 87 ALA A N 1
ATOM 676 C CA . ALA A 1 87 ? 0.526 7.639 14.658 1.00 93.56 87 ALA A CA 1
ATOM 677 C C . ALA A 1 87 ? 1.642 7.101 15.575 1.00 93.56 87 ALA A C 1
ATOM 679 O O . ALA A 1 87 ? 2.014 7.774 16.538 1.00 93.56 87 ALA A O 1
ATOM 680 N N . LYS A 1 88 ? 2.135 5.877 15.339 1.00 94.56 88 LYS A N 1
ATOM 681 C CA . LYS A 1 88 ? 3.089 5.187 16.232 1.00 94.56 88 LYS A CA 1
ATOM 682 C C . LYS A 1 88 ? 4.497 5.059 15.670 1.00 94.56 88 LYS A C 1
ATOM 684 O O . LYS A 1 88 ? 5.421 4.828 16.449 1.00 94.56 88 LYS A O 1
ATOM 689 N N . ALA A 1 89 ? 4.664 5.136 14.353 1.00 91.81 89 ALA A N 1
ATOM 690 C CA . ALA A 1 89 ? 5.965 4.991 13.721 1.00 91.81 89 ALA A CA 1
ATOM 691 C C . ALA A 1 89 ? 6.916 6.076 14.240 1.00 91.81 89 ALA A C 1
ATOM 693 O O . ALA A 1 89 ? 6.536 7.233 14.362 1.00 91.81 89 ALA A O 1
ATOM 694 N N . SER A 1 90 ? 8.144 5.705 14.587 1.00 89.81 90 SER A N 1
ATOM 695 C CA . SER A 1 90 ? 9.198 6.659 14.963 1.00 89.81 90 SER A CA 1
ATOM 696 C C . SER A 1 90 ? 10.005 7.138 13.757 1.00 89.81 90 SER A C 1
ATOM 698 O O . SER A 1 90 ? 10.662 8.173 13.825 1.00 89.81 90 SER A O 1
ATOM 700 N N . ASP A 1 91 ? 9.974 6.360 12.678 1.00 90.69 91 ASP A N 1
ATOM 701 C CA . ASP A 1 91 ? 10.642 6.636 11.413 1.00 90.69 91 ASP A CA 1
ATOM 702 C C . ASP A 1 91 ? 9.750 7.531 10.536 1.00 90.69 91 ASP A C 1
ATOM 704 O O . ASP A 1 91 ? 8.579 7.215 10.306 1.00 90.69 91 ASP A O 1
ATOM 708 N N . GLN A 1 92 ? 10.294 8.660 10.073 1.00 89.50 92 GLN A N 1
ATOM 709 C CA . GLN A 1 92 ? 9.549 9.650 9.290 1.00 89.50 92 GLN A CA 1
ATOM 710 C C . GLN A 1 92 ? 9.155 9.135 7.903 1.00 89.50 92 GLN A C 1
ATOM 712 O O . GLN A 1 92 ? 8.082 9.492 7.411 1.00 89.50 92 GLN A O 1
ATOM 717 N N . ASP A 1 93 ? 9.967 8.271 7.297 1.00 87.50 93 ASP A N 1
ATOM 718 C CA . ASP A 1 93 ? 9.680 7.703 5.982 1.00 87.50 93 ASP A CA 1
ATOM 719 C C . ASP A 1 93 ? 8.551 6.677 6.093 1.00 87.50 93 ASP A C 1
ATOM 721 O O . ASP A 1 93 ? 7.625 6.679 5.280 1.00 87.50 93 ASP A O 1
ATOM 725 N N . VAL A 1 94 ? 8.550 5.871 7.161 1.00 89.69 94 VAL A N 1
ATOM 726 C CA . VAL A 1 94 ? 7.442 4.947 7.466 1.00 89.69 94 VAL A CA 1
ATOM 727 C C . VAL A 1 94 ? 6.154 5.713 7.754 1.00 89.69 94 VAL A C 1
ATOM 729 O O . VAL A 1 94 ? 5.101 5.341 7.236 1.00 89.69 94 VAL A O 1
ATOM 732 N N . GLN A 1 95 ? 6.213 6.795 8.540 1.00 91.00 95 GLN A N 1
ATOM 733 C CA . GLN A 1 95 ? 5.047 7.652 8.789 1.00 91.00 95 GLN A CA 1
ATOM 734 C C . GLN A 1 95 ? 4.471 8.212 7.482 1.00 91.00 95 GLN A C 1
ATOM 736 O O . GLN A 1 95 ? 3.265 8.118 7.239 1.00 91.00 95 GLN A O 1
ATOM 741 N N . LEU A 1 96 ? 5.326 8.783 6.627 1.00 90.56 96 LEU A N 1
ATOM 742 C CA . LEU A 1 96 ? 4.908 9.385 5.365 1.00 90.56 96 LEU A CA 1
ATOM 743 C C . LEU A 1 96 ? 4.336 8.339 4.405 1.00 90.56 96 LEU A C 1
ATOM 745 O O . LEU A 1 96 ? 3.260 8.544 3.843 1.00 90.56 96 LEU A O 1
ATOM 749 N N . ALA A 1 97 ? 5.015 7.208 4.235 1.00 90.25 97 ALA A N 1
ATOM 750 C CA . ALA A 1 97 ? 4.554 6.145 3.355 1.00 90.25 97 ALA A CA 1
ATOM 751 C C . ALA A 1 97 ? 3.247 5.512 3.854 1.00 90.25 97 ALA A C 1
ATOM 753 O O . ALA A 1 97 ? 2.346 5.280 3.047 1.00 90.25 97 ALA A O 1
ATOM 754 N N . ALA A 1 98 ? 3.083 5.328 5.170 1.00 92.94 98 ALA A N 1
ATOM 755 C CA . ALA A 1 98 ? 1.823 4.871 5.751 1.00 92.94 98 ALA A CA 1
ATOM 756 C C . ALA A 1 98 ? 0.674 5.845 5.452 1.00 92.94 98 ALA A C 1
ATOM 758 O O . ALA A 1 98 ? -0.406 5.414 5.045 1.00 92.94 98 ALA A O 1
ATOM 759 N N . LYS A 1 99 ? 0.915 7.157 5.574 1.00 93.69 99 LYS A N 1
ATOM 760 C CA . LYS A 1 99 ? -0.066 8.191 5.229 1.00 93.69 99 LYS A CA 1
ATOM 761 C C . LYS A 1 99 ? -0.453 8.151 3.747 1.00 93.69 99 LYS A C 1
ATOM 763 O O . LYS A 1 99 ? -1.639 8.136 3.426 1.00 93.69 99 LYS A O 1
ATOM 768 N N . LEU A 1 100 ? 0.526 8.123 2.844 1.00 92.06 100 LEU A N 1
ATOM 769 C CA . LEU A 1 100 ? 0.274 8.107 1.398 1.00 92.06 100 LEU A CA 1
ATOM 770 C C . LEU A 1 100 ? -0.474 6.838 0.971 1.00 92.06 100 LEU A C 1
ATOM 772 O O . LEU A 1 100 ? -1.418 6.897 0.182 1.00 92.06 100 LEU A O 1
ATOM 776 N N . LEU A 1 101 ? -0.096 5.687 1.528 1.00 93.25 101 LEU A N 1
ATOM 777 C CA . LEU A 1 101 ? -0.776 4.424 1.268 1.00 93.25 101 LEU A CA 1
ATOM 778 C C . LEU A 1 101 ? -2.206 4.425 1.821 1.00 93.25 101 LEU A C 1
ATOM 780 O O . LEU A 1 101 ? -3.128 3.945 1.160 1.00 93.25 101 LEU A O 1
ATOM 784 N N . ARG A 1 102 ? -2.414 5.031 2.995 1.00 95.19 102 ARG A N 1
ATOM 785 C CA . ARG A 1 102 ? -3.741 5.212 3.588 1.00 95.19 102 ARG A CA 1
ATOM 786 C C . ARG A 1 102 ? -4.644 6.036 2.680 1.00 95.19 102 ARG A C 1
ATOM 788 O O . ARG A 1 102 ? -5.796 5.668 2.486 1.00 95.19 102 ARG A O 1
ATOM 795 N N . GLU A 1 103 ? -4.133 7.116 2.093 1.00 93.38 103 GLU A N 1
ATOM 796 C CA . GLU A 1 103 ? -4.887 7.939 1.138 1.00 93.38 103 GLU A CA 1
ATOM 797 C C . GLU A 1 103 ? -5.317 7.130 -0.101 1.00 93.38 103 GLU A C 1
ATOM 799 O O . GLU A 1 103 ? -6.454 7.267 -0.560 1.00 93.38 103 GLU A O 1
ATOM 804 N N . LYS A 1 104 ? -4.461 6.225 -0.600 1.00 90.75 104 LYS A N 1
ATOM 805 C CA . LYS A 1 104 ? -4.805 5.313 -1.706 1.00 90.75 104 LYS A CA 1
ATOM 806 C C . LYS A 1 104 ? -5.857 4.275 -1.308 1.00 90.75 104 LYS A C 1
ATOM 808 O O . LYS A 1 104 ? -6.832 4.096 -2.037 1.00 90.75 104 LYS A O 1
ATOM 813 N N . ALA A 1 105 ? -5.707 3.640 -0.146 1.00 93.06 105 ALA A N 1
ATOM 814 C CA . ALA A 1 105 ? -6.694 2.695 0.376 1.00 93.06 105 ALA A CA 1
ATOM 815 C C . ALA A 1 105 ? -8.059 3.377 0.590 1.00 93.06 105 ALA A C 1
ATOM 817 O O . ALA A 1 105 ? -9.090 2.870 0.147 1.00 93.06 105 ALA A O 1
ATOM 818 N N . HIS A 1 106 ? -8.067 4.579 1.172 1.00 94.31 106 HIS A N 1
ATOM 819 C CA . HIS A 1 106 ? -9.277 5.372 1.392 1.00 94.31 106 HIS A CA 1
ATOM 820 C C . HIS A 1 106 ? -10.014 5.708 0.083 1.00 94.31 106 HIS A C 1
ATOM 822 O O . HIS A 1 106 ? -11.247 5.648 0.011 1.00 94.31 106 HIS A O 1
ATOM 828 N N . ALA A 1 107 ? -9.280 6.032 -0.986 1.00 90.38 107 ALA A N 1
ATOM 829 C CA . ALA A 1 107 ? -9.875 6.298 -2.295 1.00 90.38 107 ALA A CA 1
ATOM 830 C C . ALA A 1 107 ? -10.656 5.083 -2.835 1.00 90.38 107 ALA A C 1
ATOM 832 O O . ALA A 1 107 ? -11.763 5.239 -3.354 1.00 90.38 107 ALA A O 1
ATOM 833 N N . VAL A 1 108 ? -10.138 3.867 -2.643 1.00 90.50 108 VAL A N 1
ATOM 834 C CA . VAL A 1 108 ? -10.828 2.619 -3.014 1.00 90.50 108 VAL A CA 1
ATOM 835 C C . VAL A 1 108 ? -12.065 2.389 -2.140 1.00 90.50 108 VAL A C 1
ATOM 837 O O . VAL A 1 108 ? -13.158 2.134 -2.656 1.00 90.50 108 VAL A O 1
ATOM 840 N N . VAL A 1 109 ? -11.934 2.563 -0.820 1.00 92.56 109 VAL A N 1
ATOM 841 C CA . VAL A 1 109 ? -13.040 2.405 0.144 1.00 92.56 109 VAL A CA 1
ATOM 842 C C . VAL A 1 109 ? -14.209 3.333 -0.183 1.00 92.56 109 VAL A C 1
ATOM 844 O O . VAL A 1 109 ? -15.368 2.918 -0.122 1.00 92.56 109 VAL A O 1
ATOM 847 N N . THR A 1 110 ? -13.935 4.583 -0.559 1.00 92.19 110 THR A N 1
ATOM 848 C CA . THR A 1 110 ? -14.976 5.574 -0.884 1.00 92.19 110 THR A CA 1
ATOM 849 C C . THR A 1 110 ? -15.653 5.315 -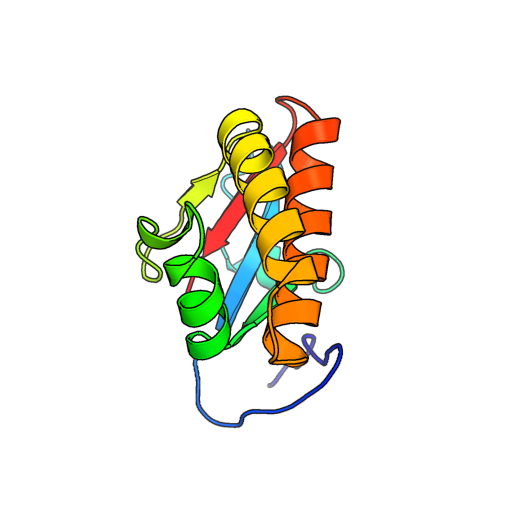2.230 1.00 92.19 110 THR A C 1
ATOM 851 O O . THR A 1 110 ? -16.835 5.625 -2.393 1.00 92.19 110 THR A O 1
ATOM 854 N N . LYS A 1 111 ? -14.955 4.686 -3.182 1.00 86.31 111 LYS A N 1
ATOM 855 C CA . LYS A 1 111 ? -15.473 4.366 -4.523 1.00 86.31 111 LYS A CA 1
ATOM 856 C C . LYS A 1 111 ? -16.172 3.002 -4.625 1.00 86.31 111 LYS A C 1
ATOM 858 O O . LYS A 1 111 ? -16.606 2.655 -5.722 1.00 86.31 111 LYS A O 1
ATOM 863 N N . ARG A 1 112 ? -16.301 2.262 -3.510 1.00 73.94 112 ARG A N 1
ATOM 864 C CA . ARG A 1 112 ? -17.019 0.977 -3.302 1.00 73.94 112 ARG A CA 1
ATOM 865 C C . ARG A 1 112 ? -17.417 0.217 -4.573 1.00 73.94 112 ARG A C 1
ATOM 867 O O . ARG A 1 112 ? -18.442 0.506 -5.191 1.00 73.94 112 ARG A O 1
ATOM 874 N N . GLY A 1 113 ? -16.648 -0.820 -4.905 1.00 70.69 113 GLY A N 1
ATOM 875 C CA . GLY A 1 113 ? -16.982 -1.775 -5.970 1.00 70.69 113 GLY A CA 1
ATOM 876 C C . GLY A 1 113 ? -16.785 -1.247 -7.393 1.00 70.69 113 GLY A C 1
ATOM 877 O O . GLY A 1 113 ? -17.140 -1.929 -8.350 1.00 70.69 113 GLY A O 1
ATOM 878 N N . ARG A 1 114 ? -16.231 -0.038 -7.551 1.00 81.00 114 ARG A N 1
ATOM 879 C CA . ARG A 1 114 ? -15.827 0.514 -8.855 1.00 81.00 114 ARG A CA 1
ATOM 880 C C . ARG A 1 114 ? -14.339 0.341 -9.119 1.00 81.00 114 ARG A C 1
ATOM 882 O O . ARG A 1 114 ? -13.944 0.194 -10.276 1.00 81.00 114 ARG A O 1
ATOM 889 N N . THR A 1 115 ? -13.541 0.340 -8.057 1.00 85.00 115 THR A N 1
ATOM 890 C CA . THR A 1 115 ? -12.087 0.232 -8.114 1.00 85.00 115 THR A CA 1
ATOM 891 C C . THR A 1 115 ? -11.551 -0.695 -7.025 1.00 85.00 115 THR A C 1
ATOM 893 O O . THR A 1 115 ? -12.251 -0.970 -6.051 1.00 85.00 115 THR A O 1
ATOM 896 N N . ASN A 1 116 ? -10.331 -1.185 -7.237 1.00 88.44 116 ASN A N 1
ATOM 897 C CA . ASN A 1 116 ? -9.517 -1.994 -6.334 1.00 88.44 116 ASN A CA 1
ATOM 898 C C . ASN A 1 116 ? -8.161 -1.303 -6.140 1.00 88.44 116 ASN A C 1
ATOM 900 O O . ASN A 1 116 ? -7.773 -0.460 -6.956 1.00 88.44 116 ASN A O 1
ATOM 904 N N . LEU A 1 117 ? -7.423 -1.687 -5.099 1.00 89.44 117 LEU A N 1
ATOM 905 C CA . LEU A 1 117 ? -6.021 -1.307 -4.951 1.00 89.44 117 LEU A CA 1
ATOM 906 C C . LEU A 1 117 ? -5.142 -2.413 -5.534 1.00 89.44 117 LEU A C 1
ATOM 908 O O . LEU A 1 117 ? -5.156 -3.536 -5.041 1.00 89.44 117 LEU A O 1
ATOM 912 N N . LEU A 1 118 ? -4.393 -2.100 -6.584 1.00 88.00 118 LEU A N 1
ATOM 913 C CA . LEU A 1 118 ? -3.348 -2.963 -7.118 1.00 88.00 118 LEU A CA 1
ATOM 914 C C . LEU A 1 118 ? -2.061 -2.724 -6.333 1.00 88.00 118 LEU A C 1
ATOM 916 O O . LEU A 1 118 ? -1.627 -1.580 -6.196 1.00 88.00 118 LEU A O 1
ATOM 920 N N . VAL A 1 119 ? -1.464 -3.811 -5.861 1.00 88.44 119 VAL A N 1
ATOM 921 C CA . VAL A 1 119 ? -0.103 -3.865 -5.336 1.00 88.44 119 VAL A CA 1
ATOM 922 C C . VAL A 1 119 ? 0.686 -4.800 -6.238 1.00 88.44 119 VAL A C 1
ATOM 924 O O . VAL A 1 119 ? 0.283 -5.943 -6.457 1.00 88.44 119 VAL A O 1
ATOM 927 N N . GLU A 1 120 ? 1.788 -4.305 -6.776 1.00 83.69 120 GLU A N 1
ATOM 928 C CA . GLU A 1 120 ? 2.668 -5.058 -7.661 1.00 83.69 120 GLU A CA 1
ATOM 929 C C . GLU A 1 120 ? 4.100 -4.706 -7.298 1.00 83.69 120 GLU A C 1
ATOM 931 O O . GLU A 1 120 ? 4.470 -3.533 -7.322 1.00 83.69 120 GLU A O 1
ATOM 936 N N . GLY A 1 121 ? 4.878 -5.698 -6.880 1.00 77.19 121 GLY A N 1
ATOM 937 C CA . GLY A 1 121 ? 6.304 -5.498 -6.691 1.00 77.19 121 GLY A CA 1
ATOM 938 C C . GLY A 1 121 ? 7.058 -5.565 -8.018 1.00 77.19 121 GLY A C 1
ATOM 939 O O . GLY A 1 121 ? 6.469 -5.323 -9.075 1.00 77.19 121 GLY A O 1
ATOM 940 N N . PRO A 1 122 ? 8.367 -5.803 -7.948 1.00 70.38 122 PRO A N 1
ATOM 941 C CA . PRO A 1 122 ? 9.245 -5.674 -9.098 1.00 70.38 122 PRO A CA 1
ATOM 942 C C . PRO A 1 122 ? 9.198 -6.833 -10.099 1.00 70.38 122 PRO A C 1
ATOM 944 O O . PRO A 1 122 ? 8.798 -7.959 -9.715 1.00 70.38 122 PRO A O 1
#

Secondary structure (DSSP, 8-state):
--------SS---SS-PEEEEEEEETT----HHHHHT-TTTEEEEEHHHHHHHHHTSGGGG--TTS-EEE-HHHHHHHHHHHHHHHHH-SSHHHHHHHHHHHHHHHHHHHTTTSEEEEEE--

Solvent-accessible surface area (backbone atoms only — not comparable to full-atom values): 6961 Å² total; per-residue (Å²): 137,80,88,73,66,78,82,73,92,81,82,87,81,95,85,67,62,45,28,40,37,32,77,38,49,73,85,56,85,77,48,68,75,62,53,72,71,37,50,93,60,40,50,74,34,52,43,72,60,46,49,60,53,16,75,73,40,78,55,59,76,60,58,50,82,38,82,41,76,35,46,34,67,55,21,49,54,44,31,57,42,26,57,53,43,35,75,63,50,87,49,68,67,59,22,50,50,28,48,56,51,27,56,55,27,45,54,22,40,77,47,59,84,50,28,24,39,38,39,31,36,101